Protein AF-A0A350BYW4-F1 (afdb_monomer_lite)

Structure (mmCIF, N/CA/C/O backbone):
data_AF-A0A350BYW4-F1
#
_entry.id   AF-A0A350BYW4-F1
#
loop_
_atom_site.group_PDB
_atom_site.id
_atom_site.type_symbol
_atom_site.label_atom_id
_atom_site.label_alt_id
_atom_site.label_comp_id
_atom_site.label_asym_id
_atom_site.label_entity_id
_atom_site.label_seq_id
_atom_site.pdbx_PDB_ins_code
_atom_site.Cartn_x
_atom_site.Cartn_y
_atom_site.Cartn_z
_atom_site.occupancy
_atom_site.B_iso_or_equiv
_atom_site.auth_seq_id
_atom_site.auth_comp_id
_atom_site.auth_asym_id
_atom_site.auth_atom_id
_atom_site.pdbx_PDB_model_num
ATOM 1 N N . LEU A 1 1 ? 52.902 -30.183 -122.846 1.00 46.84 1 LEU A N 1
ATOM 2 C CA . LEU A 1 1 ? 52.052 -30.775 -121.786 1.00 46.84 1 LEU A CA 1
ATOM 3 C C . LEU A 1 1 ? 52.674 -30.475 -120.423 1.00 46.84 1 LEU A C 1
ATOM 5 O O . LEU A 1 1 ? 53.543 -31.211 -119.978 1.00 46.84 1 LEU A O 1
ATOM 9 N N . ARG A 1 2 ? 52.280 -29.362 -119.792 1.00 42.91 2 ARG A N 1
ATOM 10 C CA . ARG A 1 2 ? 52.696 -28.973 -118.436 1.00 42.91 2 ARG A CA 1
ATOM 11 C C . ARG A 1 2 ? 51.410 -28.776 -117.633 1.00 42.91 2 ARG A C 1
ATOM 13 O O . ARG A 1 2 ? 50.622 -27.904 -117.973 1.00 42.91 2 ARG A O 1
ATOM 20 N N . LYS A 1 3 ? 51.144 -29.667 -116.675 1.00 47.22 3 LYS A N 1
ATOM 21 C CA . LYS A 1 3 ? 49.986 -29.589 -115.774 1.00 47.22 3 LYS A CA 1
ATOM 22 C C . LYS A 1 3 ? 50.381 -28.728 -114.578 1.00 47.22 3 LYS A C 1
ATOM 24 O O . LYS A 1 3 ? 51.249 -29.135 -113.808 1.00 47.22 3 LYS A O 1
ATOM 29 N N . GLU A 1 4 ? 49.769 -27.561 -114.436 1.00 51.00 4 GLU A N 1
ATOM 30 C CA . GLU A 1 4 ? 49.883 -26.746 -113.228 1.00 51.00 4 GLU A CA 1
ATOM 31 C C . GLU A 1 4 ? 48.917 -27.289 -112.170 1.00 51.00 4 GLU A C 1
ATOM 33 O O . GLU A 1 4 ? 47.711 -27.394 -112.392 1.00 51.00 4 GLU A O 1
ATOM 38 N N . ARG A 1 5 ? 49.476 -27.710 -111.029 1.00 51.03 5 ARG A N 1
ATOM 39 C CA . ARG A 1 5 ? 48.733 -28.014 -109.804 1.00 51.03 5 ARG A CA 1
ATOM 40 C C . ARG A 1 5 ? 48.468 -26.690 -109.094 1.00 51.03 5 ARG A C 1
ATOM 42 O O . ARG A 1 5 ? 49.373 -26.158 -108.461 1.00 51.03 5 ARG A O 1
ATOM 49 N N . TYR A 1 6 ? 47.243 -26.187 -109.184 1.00 50.16 6 TYR A N 1
ATOM 50 C CA . TYR A 1 6 ? 46.768 -25.136 -108.290 1.00 50.16 6 TYR A CA 1
ATOM 51 C C . TYR A 1 6 ? 46.355 -25.777 -106.962 1.00 50.16 6 TYR A C 1
ATOM 53 O O . TYR A 1 6 ? 45.379 -26.522 -106.897 1.00 50.16 6 TYR A O 1
ATOM 61 N N . GLY A 1 7 ? 47.154 -25.532 -105.921 1.00 49.84 7 GLY A N 1
ATOM 62 C CA . GLY A 1 7 ? 46.763 -25.768 -104.535 1.00 49.84 7 GLY A CA 1
ATOM 63 C C . GLY A 1 7 ? 45.695 -24.754 -104.135 1.00 49.84 7 GLY A C 1
ATOM 64 O O . GLY A 1 7 ? 45.821 -23.572 -104.443 1.00 49.84 7 GLY A O 1
ATOM 65 N N . ASN A 1 8 ? 44.626 -25.237 -103.507 1.00 49.09 8 ASN A N 1
ATOM 66 C CA . ASN A 1 8 ? 43.516 -24.434 -103.011 1.00 49.09 8 ASN A CA 1
ATOM 67 C C . ASN A 1 8 ? 43.979 -23.599 -101.794 1.00 49.09 8 ASN A C 1
ATOM 69 O O . ASN A 1 8 ? 44.362 -24.198 -100.792 1.00 49.09 8 ASN A O 1
ATOM 73 N N . PRO A 1 9 ? 43.959 -22.254 -101.846 1.00 53.84 9 PRO A N 1
ATOM 74 C CA . PRO A 1 9 ? 44.471 -21.400 -100.772 1.00 53.84 9 PRO A CA 1
ATOM 75 C C . PRO A 1 9 ? 43.440 -21.076 -99.670 1.00 53.84 9 PRO A C 1
ATOM 77 O O . PRO A 1 9 ? 43.648 -20.135 -98.911 1.00 53.84 9 PRO A O 1
ATOM 80 N N . TYR A 1 10 ? 42.326 -21.811 -99.563 1.00 49.03 10 TYR A N 1
ATOM 81 C CA . TYR A 1 10 ? 41.229 -21.455 -98.646 1.00 49.03 10 TYR A CA 1
ATOM 82 C C . TYR A 1 10 ? 41.056 -22.360 -97.411 1.00 49.03 10 TYR A C 1
ATOM 84 O O . TYR A 1 10 ? 40.074 -22.208 -96.693 1.00 49.03 10 TYR A O 1
ATOM 92 N N . GLU A 1 11 ? 42.004 -23.249 -97.098 1.00 48.75 11 GLU A N 1
ATOM 93 C CA . GLU A 1 11 ? 41.978 -24.046 -95.850 1.00 48.75 11 GLU A CA 1
ATOM 94 C C . GLU A 1 11 ? 42.719 -23.396 -94.661 1.00 48.75 11 GLU A C 1
ATOM 96 O O . GLU A 1 11 ? 42.990 -24.051 -93.659 1.00 48.75 11 GLU A O 1
ATOM 101 N N . GLU A 1 12 ? 43.020 -22.096 -94.715 1.00 49.34 12 GLU A N 1
ATOM 102 C CA . GLU A 1 12 ? 43.859 -21.430 -93.704 1.00 49.34 12 GLU A CA 1
ATOM 103 C C . GLU A 1 12 ? 43.163 -20.251 -92.998 1.00 49.34 12 GLU A C 1
ATOM 105 O O . GLU A 1 12 ? 43.743 -19.188 -92.788 1.00 49.34 12 GLU A O 1
ATOM 110 N N . SER A 1 13 ? 41.893 -20.411 -92.607 1.00 50.69 13 SER A N 1
ATOM 111 C CA . SER A 1 13 ? 41.194 -19.403 -91.783 1.00 50.69 13 SER A CA 1
ATOM 112 C C . SER A 1 13 ? 40.499 -19.946 -90.531 1.00 50.69 13 SER A C 1
ATOM 114 O O . SER A 1 13 ? 39.764 -19.205 -89.883 1.00 50.69 13 SER A O 1
ATOM 116 N N . ALA A 1 14 ? 40.746 -21.200 -90.139 1.00 52.59 14 ALA A N 1
ATOM 117 C CA . ALA A 1 14 ? 40.108 -21.812 -88.964 1.00 52.59 14 ALA A CA 1
ATOM 118 C C . ALA A 1 14 ? 40.949 -21.786 -87.667 1.00 52.59 14 ALA A C 1
ATOM 120 O O . ALA A 1 14 ? 40.495 -22.293 -86.647 1.00 52.59 14 ALA A O 1
ATOM 121 N N . TYR A 1 15 ? 42.145 -21.178 -87.664 1.00 50.03 15 TYR A N 1
ATOM 122 C CA . TYR A 1 15 ? 43.055 -21.200 -86.502 1.00 50.03 15 TYR A CA 1
ATOM 123 C C . TYR A 1 15 ? 43.594 -19.823 -86.086 1.00 50.03 15 TYR A C 1
ATOM 125 O O . TYR A 1 15 ? 44.735 -19.699 -85.643 1.00 50.03 15 TYR A O 1
ATOM 133 N N . ARG A 1 16 ? 42.781 -18.762 -86.186 1.00 49.62 16 ARG A N 1
ATOM 134 C CA . ARG A 1 16 ? 43.092 -17.481 -85.529 1.00 49.62 16 ARG A CA 1
ATOM 135 C C . ARG A 1 16 ? 42.292 -17.316 -84.237 1.00 49.62 16 ARG A C 1
ATOM 137 O O . ARG A 1 16 ? 41.124 -16.959 -84.264 1.00 49.62 16 ARG A O 1
ATOM 144 N N . SER A 1 17 ? 43.006 -17.506 -83.128 1.00 55.38 17 SER A N 1
ATOM 145 C CA . SER A 1 17 ? 42.810 -16.829 -81.841 1.00 55.38 17 SER A CA 1
ATOM 146 C C . SER A 1 17 ? 41.485 -17.075 -81.107 1.00 55.38 17 SER A C 1
ATOM 148 O O . SER A 1 17 ? 40.646 -16.188 -80.988 1.00 55.38 17 SER A O 1
ATOM 150 N N . ALA A 1 18 ? 41.335 -18.262 -80.517 1.00 55.69 18 ALA A N 1
ATOM 151 C CA . ALA A 1 18 ? 40.528 -18.393 -79.307 1.00 55.69 18 ALA A CA 1
ATOM 152 C C . ALA A 1 18 ? 41.394 -17.948 -78.116 1.00 55.69 18 ALA A C 1
ATOM 154 O O . ALA A 1 18 ? 42.116 -18.754 -77.533 1.00 55.69 18 ALA A O 1
ATOM 155 N N . GLU A 1 19 ? 41.373 -16.653 -77.793 1.00 60.84 19 GLU A N 1
ATOM 156 C CA . GLU A 1 19 ? 41.845 -16.197 -76.482 1.00 60.84 19 GLU A CA 1
ATOM 157 C C . GLU A 1 19 ? 40.969 -16.853 -75.402 1.00 60.84 19 GLU A C 1
ATOM 159 O O . GLU A 1 19 ? 39.737 -16.841 -75.527 1.00 60.84 19 GLU A O 1
ATOM 164 N N . PRO A 1 20 ? 41.549 -17.445 -74.345 1.00 50.31 20 PRO A N 1
ATOM 165 C CA . PRO A 1 20 ? 40.754 -17.896 -73.217 1.00 50.31 20 PRO A CA 1
ATOM 166 C C . PRO A 1 20 ? 40.122 -16.661 -72.568 1.00 50.31 20 PRO A C 1
ATOM 168 O O . PRO A 1 20 ? 40.824 -15.805 -72.037 1.00 50.31 20 PRO A O 1
ATOM 171 N N . LYS A 1 21 ? 38.788 -16.553 -72.617 1.00 53.94 21 LYS A N 1
ATOM 172 C CA . LYS A 1 21 ? 38.062 -15.576 -71.799 1.00 53.94 21 LYS A CA 1
ATOM 173 C C . LYS A 1 21 ? 38.377 -15.882 -70.341 1.00 53.94 21 LYS A C 1
ATOM 175 O O . LYS A 1 21 ? 37.934 -16.909 -69.826 1.00 53.94 21 LYS A O 1
ATOM 180 N N . GLU A 1 22 ? 39.136 -15.003 -69.695 1.00 53.28 22 GLU A N 1
ATOM 181 C CA . GLU A 1 22 ? 39.272 -15.034 -68.245 1.00 53.28 22 GLU A CA 1
ATOM 182 C C . GLU A 1 22 ? 37.868 -15.018 -67.625 1.00 53.28 22 GLU A C 1
ATOM 184 O O . GLU A 1 22 ? 37.008 -14.245 -68.071 1.00 53.28 22 GLU A O 1
ATOM 189 N N . PRO A 1 23 ? 37.584 -15.877 -66.632 1.00 49.44 23 PRO A N 1
ATOM 190 C CA . PRO A 1 23 ? 36.331 -15.795 -65.911 1.00 49.44 23 PRO A CA 1
ATOM 191 C C . PRO A 1 23 ? 36.297 -14.433 -65.222 1.00 49.44 23 PRO A C 1
ATOM 193 O O . PRO A 1 23 ? 37.051 -14.180 -64.285 1.00 49.44 23 PRO A O 1
ATOM 196 N N . SER A 1 24 ? 35.421 -13.548 -65.696 1.00 49.34 24 SER A N 1
ATOM 197 C CA . SER A 1 24 ? 35.083 -12.324 -64.987 1.00 49.34 24 SER A CA 1
ATOM 198 C C . SER A 1 24 ? 34.540 -12.740 -63.625 1.00 49.34 24 SER A C 1
ATOM 200 O O . SER A 1 24 ? 33.392 -13.182 -63.518 1.00 49.34 24 SER A O 1
ATOM 202 N N . ILE A 1 25 ? 35.380 -12.655 -62.595 1.00 52.84 25 ILE A N 1
ATOM 203 C CA . ILE A 1 25 ? 34.938 -12.730 -61.211 1.00 52.84 25 ILE A CA 1
ATOM 204 C C . ILE A 1 25 ? 33.952 -11.578 -61.069 1.00 52.84 25 ILE A C 1
ATOM 206 O O . ILE A 1 25 ? 34.336 -10.409 -61.114 1.00 52.84 25 ILE A O 1
ATOM 210 N N . LEU A 1 26 ? 32.663 -11.915 -61.004 1.00 53.94 26 LEU A N 1
ATOM 211 C CA . LEU A 1 26 ? 31.624 -10.949 -60.694 1.00 53.94 26 LEU A CA 1
ATOM 212 C C . LEU A 1 26 ? 32.060 -10.248 -59.404 1.00 53.94 26 LEU A C 1
ATOM 214 O O . LEU A 1 26 ? 32.366 -10.953 -58.435 1.00 53.94 26 LEU A O 1
ATOM 218 N N . PRO A 1 27 ? 32.141 -8.904 -59.371 1.00 47.59 27 PRO A N 1
ATOM 219 C CA . PRO A 1 27 ? 32.390 -8.206 -58.125 1.00 47.59 27 PRO A CA 1
ATOM 220 C C . PRO A 1 27 ? 31.314 -8.679 -57.160 1.00 47.59 27 PRO A C 1
ATOM 222 O O . PRO A 1 27 ? 30.120 -8.581 -57.457 1.00 47.59 27 PRO A O 1
ATOM 225 N N . GLY A 1 28 ? 31.767 -9.301 -56.070 1.00 49.69 28 GLY A N 1
ATOM 226 C CA . GLY A 1 28 ? 30.895 -9.859 -55.057 1.00 49.69 28 GLY A CA 1
ATOM 227 C C . GLY A 1 28 ? 29.817 -8.842 -54.732 1.00 49.69 28 GLY A C 1
ATOM 228 O O . GLY A 1 28 ? 30.107 -7.656 -54.556 1.00 49.69 28 GLY A O 1
ATOM 229 N N . THR A 1 29 ? 28.569 -9.306 -54.691 1.00 54.38 29 THR A N 1
ATOM 230 C CA . THR A 1 29 ? 27.487 -8.576 -54.033 1.00 54.38 29 THR A CA 1
ATOM 231 C C . THR A 1 29 ? 28.062 -7.948 -52.769 1.00 54.38 29 THR A C 1
ATOM 233 O O . THR A 1 29 ? 28.676 -8.694 -51.995 1.00 54.38 29 THR A O 1
ATOM 236 N N . PRO A 1 30 ? 27.952 -6.622 -52.565 1.00 49.16 30 PRO A N 1
ATOM 237 C CA . PRO A 1 30 ? 28.475 -6.026 -51.356 1.00 49.16 30 PRO A CA 1
ATOM 238 C C . PRO A 1 30 ? 27.791 -6.753 -50.204 1.00 49.16 30 PRO A C 1
ATOM 240 O O . PRO A 1 30 ? 26.574 -6.664 -50.042 1.00 49.16 30 PRO A O 1
ATOM 243 N N . MET A 1 31 ? 28.574 -7.512 -49.431 1.00 51.28 31 MET A N 1
ATOM 244 C CA . MET A 1 31 ? 28.219 -7.792 -48.049 1.00 51.28 31 MET A CA 1
ATOM 245 C C . MET A 1 31 ? 27.780 -6.441 -47.510 1.00 51.28 31 MET A C 1
ATOM 247 O O . MET A 1 31 ? 28.574 -5.498 -47.574 1.00 51.28 31 MET A O 1
ATOM 251 N N . SER A 1 32 ? 26.514 -6.328 -47.100 1.00 59.44 32 SER A N 1
ATOM 252 C CA . SER A 1 32 ? 25.998 -5.196 -46.336 1.00 59.44 32 SER A CA 1
ATOM 253 C C . SER A 1 32 ? 27.085 -4.833 -45.341 1.00 59.44 32 SER A C 1
ATOM 255 O O . SER A 1 32 ? 27.374 -5.626 -44.441 1.00 59.44 32 SER A O 1
ATOM 257 N N . SER A 1 33 ? 27.815 -3.754 -45.635 1.00 60.56 33 SER A N 1
ATOM 258 C CA . SER A 1 33 ? 29.134 -3.566 -45.047 1.00 60.56 33 SER A CA 1
ATOM 259 C C . SER A 1 33 ? 28.958 -3.534 -43.537 1.00 60.56 33 SER A C 1
ATOM 261 O O . SER A 1 33 ? 27.936 -3.055 -43.044 1.00 60.56 33 SER A O 1
ATOM 263 N N . LEU A 1 34 ? 29.928 -4.041 -42.779 1.00 58.06 34 LEU A N 1
ATOM 264 C CA . LEU A 1 34 ? 29.897 -3.935 -41.317 1.00 58.06 34 LEU A CA 1
ATOM 265 C C . LEU A 1 34 ? 29.576 -2.495 -40.860 1.00 58.06 34 LEU A C 1
ATOM 267 O O . LEU A 1 34 ? 28.931 -2.309 -39.838 1.00 58.06 34 LEU A O 1
ATOM 271 N N . ALA A 1 35 ? 29.932 -1.490 -41.672 1.00 60.19 35 ALA A N 1
ATOM 272 C CA . ALA A 1 35 ? 29.550 -0.092 -41.498 1.00 60.19 35 ALA A CA 1
ATOM 273 C C . ALA A 1 35 ? 28.043 0.194 -41.692 1.00 60.19 35 ALA A C 1
ATOM 275 O O . ALA A 1 35 ? 27.464 0.940 -40.906 1.00 60.19 35 ALA A O 1
ATOM 276 N N . GLY A 1 36 ? 27.382 -0.397 -42.693 1.00 61.53 36 GLY A N 1
ATOM 277 C CA . GLY A 1 36 ? 25.928 -0.294 -42.876 1.00 61.53 36 GLY A CA 1
ATOM 278 C C . GLY A 1 36 ? 25.141 -0.953 -41.739 1.00 61.53 36 GLY A C 1
ATOM 279 O O . GLY A 1 36 ? 24.164 -0.387 -41.255 1.00 61.53 36 GLY A O 1
ATOM 280 N N . ILE A 1 37 ? 25.620 -2.100 -41.248 1.00 64.19 37 ILE A N 1
ATOM 281 C CA . ILE A 1 37 ? 25.048 -2.780 -40.076 1.00 64.19 37 ILE A CA 1
ATOM 282 C C . ILE A 1 37 ? 25.290 -1.952 -38.801 1.00 64.19 37 ILE A C 1
ATOM 284 O O . ILE A 1 37 ? 24.375 -1.779 -38.003 1.00 64.19 37 ILE A O 1
ATOM 288 N N . ALA A 1 38 ? 26.484 -1.377 -38.625 1.00 63.91 38 ALA A N 1
ATOM 289 C CA . ALA A 1 38 ? 26.807 -0.534 -37.472 1.00 63.91 38 ALA A CA 1
ATOM 290 C C . ALA A 1 38 ? 25.953 0.745 -37.404 1.00 63.91 38 ALA A C 1
ATOM 292 O O . ALA A 1 38 ? 25.509 1.124 -36.321 1.00 63.91 38 ALA A O 1
ATOM 293 N N . ASN A 1 39 ? 25.682 1.388 -38.543 1.00 65.69 39 ASN A N 1
ATOM 294 C CA . ASN A 1 39 ? 24.834 2.582 -38.590 1.00 65.69 39 ASN A CA 1
ATOM 295 C C . ASN A 1 39 ? 23.363 2.247 -38.308 1.00 65.69 39 ASN A C 1
ATOM 297 O O . ASN A 1 39 ? 22.722 2.950 -37.529 1.00 65.69 39 ASN A O 1
ATOM 301 N N . PHE A 1 40 ? 22.864 1.127 -38.840 1.00 65.38 40 PHE A N 1
ATOM 302 C CA . PHE A 1 40 ? 21.526 0.628 -38.521 1.00 65.38 40 PHE A CA 1
ATOM 303 C C . PHE A 1 40 ? 21.379 0.319 -37.022 1.00 65.38 40 PHE A C 1
ATOM 305 O O . PHE A 1 40 ? 20.427 0.767 -36.383 1.00 65.38 40 PHE A O 1
ATOM 312 N N . ILE A 1 41 ? 22.361 -0.370 -36.430 1.00 68.94 41 ILE A N 1
ATOM 313 C CA . ILE A 1 41 ? 22.396 -0.666 -34.992 1.00 68.94 41 ILE A CA 1
ATOM 314 C C . ILE A 1 41 ? 22.428 0.629 -34.167 1.00 68.94 41 ILE A C 1
ATOM 316 O O . ILE A 1 41 ? 21.678 0.751 -33.203 1.00 68.94 41 ILE A O 1
ATOM 320 N N . LYS A 1 42 ? 23.238 1.623 -34.547 1.00 71.81 42 LYS A N 1
ATOM 321 C CA . LYS A 1 42 ? 23.343 2.900 -33.824 1.00 71.81 42 LYS A CA 1
ATOM 322 C C . LYS A 1 42 ? 22.026 3.683 -33.812 1.00 71.81 42 LYS A C 1
ATOM 324 O O . LYS A 1 42 ? 21.668 4.237 -32.776 1.00 71.81 42 LYS A O 1
ATOM 329 N N . GLU A 1 43 ? 21.308 3.715 -34.932 1.00 75.12 43 GLU A N 1
ATOM 330 C CA . GLU A 1 43 ? 20.023 4.421 -35.043 1.00 75.12 43 GLU A CA 1
ATOM 331 C C . GLU A 1 43 ? 18.899 3.731 -34.255 1.00 75.12 43 GLU A C 1
ATOM 333 O O . GLU A 1 43 ? 18.044 4.401 -33.678 1.00 75.12 43 GLU A O 1
ATOM 338 N N . HIS A 1 44 ? 18.925 2.398 -34.169 1.00 80.00 44 HIS A N 1
ATOM 339 C CA . HIS A 1 44 ? 17.841 1.616 -33.568 1.00 80.00 44 HIS A CA 1
ATOM 340 C C . HIS A 1 44 ? 18.133 1.171 -32.128 1.00 80.00 44 HIS A C 1
ATOM 342 O O . HIS A 1 44 ? 17.210 0.742 -31.434 1.00 80.00 44 HIS A O 1
ATOM 348 N N . ILE A 1 45 ? 19.375 1.302 -31.642 1.00 86.62 45 ILE A N 1
ATOM 349 C CA . ILE A 1 45 ? 19.748 0.992 -30.253 1.00 86.62 45 ILE A CA 1
ATOM 350 C C . ILE A 1 45 ? 18.943 1.839 -29.273 1.00 86.62 45 ILE A C 1
ATOM 352 O O . ILE A 1 45 ? 18.388 1.292 -28.328 1.00 86.62 45 ILE A O 1
ATOM 356 N N . ALA A 1 46 ? 18.833 3.150 -29.506 1.00 83.38 46 ALA A N 1
ATOM 357 C CA . ALA A 1 46 ? 18.141 4.044 -28.580 1.00 83.38 46 ALA A CA 1
ATOM 358 C C . ALA A 1 46 ? 16.647 3.698 -28.477 1.00 83.38 46 ALA A C 1
ATOM 360 O O . ALA A 1 46 ? 16.110 3.579 -27.377 1.00 83.38 46 ALA A O 1
ATOM 361 N N . LEU A 1 47 ? 15.999 3.458 -29.624 1.00 86.75 47 LEU A N 1
ATOM 362 C CA . LEU A 1 47 ? 14.601 3.036 -29.676 1.00 86.75 47 LEU A CA 1
ATOM 363 C C . LEU A 1 47 ? 14.409 1.662 -29.023 1.00 86.75 47 LEU A C 1
ATOM 365 O O . LEU A 1 47 ? 13.461 1.471 -28.270 1.00 86.75 47 LEU A O 1
ATOM 369 N N . SER A 1 48 ? 15.324 0.722 -29.263 1.00 86.75 48 SER A N 1
ATOM 370 C CA . SER A 1 48 ? 15.260 -0.615 -28.668 1.00 86.75 48 SER A CA 1
ATOM 371 C C . SER A 1 48 ? 15.408 -0.551 -27.149 1.00 86.75 48 SER A C 1
ATOM 373 O O . SER A 1 48 ? 14.585 -1.118 -26.441 1.00 86.75 48 SER A O 1
ATOM 375 N N . VAL A 1 49 ? 16.399 0.185 -26.633 1.00 91.06 49 VAL A N 1
ATOM 376 C CA . VAL A 1 49 ? 16.588 0.396 -25.188 1.00 91.06 49 VAL A CA 1
ATOM 377 C C . VAL A 1 49 ? 15.356 1.051 -24.571 1.00 91.06 49 VAL A C 1
ATOM 379 O O . VAL A 1 49 ? 14.922 0.626 -23.507 1.00 91.06 49 VAL A O 1
ATOM 382 N N . PHE A 1 50 ? 14.754 2.032 -25.245 1.00 91.56 50 PHE A N 1
ATOM 383 C CA . PHE A 1 50 ? 13.527 2.666 -24.772 1.00 91.56 50 PHE A CA 1
ATOM 384 C C . PHE A 1 50 ? 12.352 1.682 -24.712 1.00 91.56 50 PHE A C 1
ATOM 386 O O . PHE A 1 50 ? 11.678 1.599 -23.690 1.00 91.56 50 PHE A O 1
ATOM 393 N N . VAL A 1 51 ? 12.127 0.898 -25.770 1.00 93.69 51 VAL A N 1
ATOM 394 C CA . VAL A 1 51 ? 11.037 -0.089 -25.822 1.00 93.69 51 VAL A CA 1
ATOM 395 C C . VAL A 1 51 ? 11.237 -1.191 -24.781 1.00 93.69 51 VAL A C 1
ATOM 397 O O . VAL A 1 51 ? 10.300 -1.517 -24.056 1.00 93.69 51 VAL A O 1
ATOM 400 N N . PHE A 1 52 ? 12.450 -1.738 -24.661 1.00 92.38 52 PHE A N 1
ATOM 401 C CA . PHE A 1 52 ? 12.762 -2.747 -23.646 1.00 92.38 52 PHE A CA 1
ATOM 402 C C . PHE A 1 52 ? 12.701 -2.174 -22.229 1.00 92.38 52 PHE A C 1
ATOM 404 O O . PHE A 1 52 ? 12.199 -2.847 -21.335 1.00 92.38 52 PHE A O 1
ATOM 411 N N . GLY A 1 53 ? 13.148 -0.935 -22.023 1.00 92.44 53 GLY A N 1
ATOM 412 C CA . GLY A 1 53 ? 13.042 -0.238 -20.743 1.00 92.44 53 GLY A CA 1
ATOM 413 C C . GLY A 1 53 ? 11.590 -0.000 -20.337 1.00 92.44 53 GLY A C 1
ATOM 414 O O . GLY A 1 53 ? 11.221 -0.284 -19.201 1.00 92.44 53 GLY A O 1
ATOM 415 N N . LEU A 1 54 ? 10.742 0.435 -21.272 1.00 91.94 54 LEU A N 1
ATOM 416 C CA . LEU A 1 54 ? 9.312 0.614 -21.031 1.00 91.94 54 LEU A CA 1
ATOM 417 C C . LEU A 1 54 ? 8.623 -0.723 -20.742 1.00 91.94 54 LEU A C 1
ATOM 419 O O . LEU A 1 54 ? 7.852 -0.819 -19.792 1.00 91.94 54 LEU A O 1
ATOM 423 N N . ALA A 1 55 ? 8.925 -1.767 -21.516 1.00 90.94 55 ALA A N 1
ATOM 424 C CA . ALA A 1 55 ? 8.390 -3.103 -21.272 1.00 90.94 55 ALA A CA 1
ATOM 425 C C . ALA A 1 55 ? 8.819 -3.640 -19.898 1.00 90.94 55 ALA A C 1
ATOM 427 O O . ALA A 1 55 ? 7.978 -4.134 -19.153 1.00 90.94 55 ALA A O 1
ATOM 428 N N . ALA A 1 56 ? 10.095 -3.494 -19.531 1.00 88.69 56 ALA A N 1
ATOM 429 C CA . ALA A 1 56 ? 10.599 -3.882 -18.217 1.00 88.69 56 ALA A CA 1
ATOM 430 C C . ALA A 1 56 ? 9.918 -3.092 -17.092 1.00 88.69 56 ALA A C 1
ATOM 432 O O . ALA A 1 56 ? 9.502 -3.688 -16.105 1.00 88.69 56 ALA A O 1
ATOM 433 N N . TYR A 1 57 ? 9.734 -1.779 -17.256 1.00 86.50 57 TYR A N 1
ATOM 434 C CA . TYR A 1 57 ? 9.003 -0.949 -16.300 1.00 86.50 57 TYR A CA 1
ATOM 435 C C . TYR A 1 57 ? 7.558 -1.430 -16.112 1.00 86.50 57 TYR A C 1
ATOM 437 O O . TYR A 1 57 ? 7.124 -1.623 -14.980 1.00 86.50 57 TYR A O 1
ATOM 445 N N . LEU A 1 58 ? 6.831 -1.696 -17.201 1.00 85.75 58 LEU A N 1
ATOM 446 C CA . LEU A 1 58 ? 5.463 -2.218 -17.130 1.00 85.75 58 LEU A CA 1
ATOM 447 C C . LEU A 1 58 ? 5.411 -3.602 -16.467 1.00 85.75 58 LEU A C 1
ATOM 449 O O . LEU A 1 58 ? 4.519 -3.862 -15.667 1.00 85.75 58 LEU A O 1
ATOM 453 N N . ILE A 1 59 ? 6.382 -4.473 -16.753 1.00 85.12 59 ILE A N 1
ATOM 454 C CA . ILE A 1 59 ? 6.505 -5.782 -16.099 1.00 85.12 59 ILE A CA 1
ATOM 455 C C . ILE A 1 59 ? 6.759 -5.613 -14.595 1.00 85.12 59 ILE A C 1
ATOM 457 O O . ILE A 1 59 ? 6.140 -6.310 -13.797 1.00 85.12 59 ILE A O 1
ATOM 461 N N . LEU A 1 60 ? 7.612 -4.669 -14.189 1.00 77.94 60 LEU A N 1
ATOM 462 C CA . LEU A 1 60 ? 7.869 -4.389 -12.775 1.00 77.94 60 LEU A CA 1
ATOM 463 C C . LEU A 1 60 ? 6.610 -3.916 -12.040 1.00 77.94 60 LEU A C 1
ATOM 465 O O . LEU A 1 60 ? 6.406 -4.342 -10.912 1.00 77.94 60 LEU A O 1
ATOM 469 N N . GLN A 1 61 ? 5.744 -3.121 -12.675 1.00 71.06 61 GLN A N 1
ATOM 470 C CA . GLN A 1 61 ? 4.459 -2.708 -12.085 1.00 71.06 61 GLN A CA 1
ATOM 471 C C . GLN A 1 61 ? 3.505 -3.892 -11.851 1.00 71.06 61 GLN A C 1
ATOM 473 O O . GLN A 1 61 ? 2.688 -3.852 -10.939 1.00 71.06 61 GLN A O 1
ATOM 478 N N . VAL A 1 62 ? 3.607 -4.950 -12.661 1.00 67.12 62 VAL A N 1
ATOM 479 C CA . VAL A 1 62 ? 2.808 -6.177 -12.494 1.00 67.12 62 VAL A CA 1
ATOM 480 C C . VAL A 1 62 ? 3.417 -7.108 -11.440 1.00 67.12 62 VAL A C 1
ATOM 482 O O . VAL A 1 62 ? 2.683 -7.769 -10.714 1.00 67.12 62 VAL A O 1
ATOM 485 N N . ILE A 1 63 ? 4.749 -7.186 -11.358 1.00 65.94 63 ILE A N 1
ATOM 486 C CA . ILE A 1 63 ? 5.454 -8.045 -10.388 1.00 65.94 63 ILE A CA 1
ATOM 487 C C . ILE A 1 63 ? 5.420 -7.440 -8.980 1.00 65.94 63 ILE A C 1
ATOM 489 O O . ILE A 1 63 ? 5.310 -8.174 -8.001 1.00 65.94 63 ILE A O 1
ATOM 493 N N . PHE A 1 64 ? 5.506 -6.115 -8.885 1.00 63.84 64 PHE A N 1
ATOM 494 C CA . PHE A 1 64 ? 5.451 -5.359 -7.641 1.00 63.84 64 PHE A CA 1
ATOM 495 C C . PHE A 1 64 ? 4.224 -4.447 -7.669 1.00 63.84 64 PHE A C 1
ATOM 497 O O . PHE A 1 64 ? 4.376 -3.239 -7.878 1.00 63.84 64 PHE A O 1
ATOM 504 N N . PRO A 1 65 ? 3.007 -4.996 -7.494 1.00 61.03 65 PRO A N 1
ATOM 505 C CA . PRO A 1 65 ? 1.838 -4.154 -7.313 1.00 61.03 65 PRO A CA 1
ATOM 506 C C . PRO A 1 65 ? 2.095 -3.272 -6.090 1.00 61.03 65 PRO A C 1
ATOM 508 O O . PRO A 1 65 ? 2.248 -3.767 -4.972 1.00 61.03 65 PRO A O 1
ATOM 511 N N . SER A 1 66 ? 2.232 -1.961 -6.307 1.00 63.41 66 SER A N 1
ATOM 512 C CA . SER A 1 66 ? 2.327 -0.999 -5.212 1.00 63.41 66 SER A CA 1
ATOM 513 C C . SER A 1 66 ? 0.984 -0.976 -4.501 1.00 63.41 66 SER A C 1
ATOM 515 O O . SER A 1 66 ? 0.033 -0.334 -4.955 1.00 63.41 66 SER A O 1
ATOM 517 N N . GLN A 1 67 ? 0.916 -1.715 -3.399 1.00 75.06 67 GLN A N 1
ATOM 518 C CA . GLN A 1 67 ? -0.262 -1.795 -2.555 1.00 75.06 67 GLN A CA 1
ATOM 519 C C . GLN A 1 67 ? -0.560 -0.393 -2.029 1.00 75.06 67 GLN A C 1
ATOM 521 O O . GLN A 1 67 ? 0.311 0.322 -1.527 1.00 75.06 67 GLN A O 1
ATOM 526 N N . LYS A 1 68 ? -1.798 0.051 -2.220 1.00 83.81 68 LYS A N 1
ATOM 527 C CA . LYS A 1 68 ? -2.218 1.377 -1.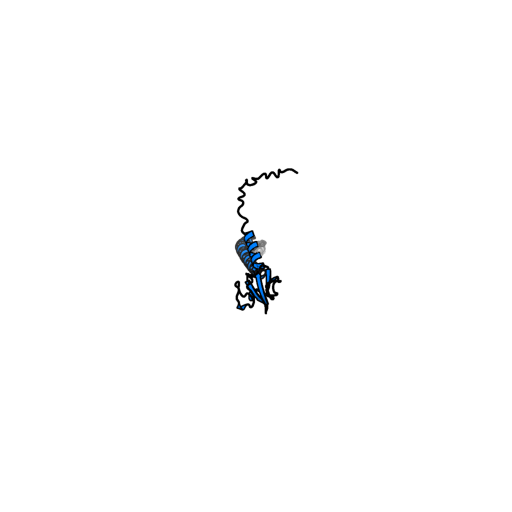790 1.00 83.81 68 LYS A CA 1
ATOM 528 C C . LYS A 1 68 ? -2.513 1.316 -0.307 1.00 83.81 68 LYS A C 1
ATOM 530 O O . LYS A 1 68 ? -3.325 0.515 0.134 1.00 83.81 68 LYS A O 1
ATOM 535 N N . ARG A 1 69 ? -1.943 2.240 0.459 1.00 89.88 69 ARG A N 1
ATOM 536 C CA . ARG A 1 69 ? -2.348 2.413 1.853 1.00 89.88 69 ARG A CA 1
ATOM 537 C C . ARG A 1 69 ? -3.866 2.618 1.944 1.00 89.88 69 ARG A C 1
ATOM 539 O O . ARG A 1 69 ? -4.422 3.481 1.248 1.00 89.88 69 ARG A O 1
ATOM 546 N N . GLY A 1 70 ? -4.523 1.859 2.813 1.00 92.75 70 GLY A N 1
ATOM 547 C CA . GLY A 1 70 ? -5.960 1.974 3.031 1.00 92.75 70 GLY A CA 1
ATOM 548 C C . GLY A 1 70 ? -6.658 0.650 3.300 1.00 92.75 70 GLY A C 1
ATOM 549 O O . GLY A 1 70 ? -6.031 -0.356 3.621 1.00 92.75 70 GLY A O 1
ATOM 550 N N . TYR A 1 71 ? -7.979 0.687 3.164 1.00 93.69 71 TYR A N 1
ATOM 551 C CA . TYR A 1 71 ? -8.891 -0.404 3.473 1.00 93.69 71 TYR A CA 1
ATOM 552 C C . TYR A 1 71 ? -9.117 -1.311 2.262 1.00 93.69 71 TYR A C 1
ATOM 554 O O . TYR A 1 71 ? -9.298 -0.835 1.136 1.00 93.69 71 TYR A O 1
ATOM 562 N N . TYR A 1 72 ? -9.179 -2.612 2.521 1.00 93.94 72 TYR A N 1
ATOM 563 C CA . TYR A 1 72 ? -9.415 -3.667 1.541 1.00 93.94 72 TYR A CA 1
ATOM 564 C C . TYR A 1 72 ? -10.476 -4.641 2.054 1.00 93.94 72 TYR A C 1
ATOM 566 O O . TYR A 1 72 ? -10.471 -4.980 3.236 1.00 93.94 72 TYR A O 1
ATOM 574 N N . GLN A 1 73 ? -11.358 -5.122 1.178 1.00 93.06 73 GLN A N 1
ATOM 575 C CA . GLN A 1 73 ? -12.361 -6.136 1.521 1.00 93.06 73 GLN A CA 1
ATOM 576 C C . GLN A 1 73 ? -12.121 -7.429 0.749 1.00 93.06 73 GLN A C 1
ATOM 578 O O . GLN A 1 73 ? -12.513 -7.554 -0.410 1.00 93.06 73 GLN A O 1
ATOM 583 N N . VAL A 1 74 ? -11.511 -8.411 1.405 1.00 90.50 74 VAL A N 1
ATOM 584 C CA . VAL A 1 74 ? -11.207 -9.709 0.798 1.00 90.50 74 VAL A CA 1
ATOM 585 C C . VAL A 1 74 ? -12.202 -10.733 1.332 1.00 90.50 74 VAL A C 1
ATOM 587 O O . VAL A 1 74 ? -12.113 -11.182 2.475 1.00 90.50 74 VAL A O 1
ATOM 590 N N . GLY A 1 75 ? -13.191 -11.076 0.505 1.00 89.38 75 GLY A N 1
ATOM 591 C CA . GLY A 1 75 ? -14.340 -11.867 0.946 1.00 89.38 75 GLY A CA 1
ATOM 592 C C . GLY A 1 75 ? -15.151 -11.113 2.004 1.00 89.38 75 GLY A C 1
ATOM 593 O O . GLY A 1 75 ? -15.570 -9.979 1.774 1.00 89.38 75 GLY A O 1
ATOM 594 N N . ASP A 1 76 ? -15.342 -11.736 3.166 1.00 89.94 76 ASP A N 1
ATOM 595 C CA . ASP A 1 76 ? -16.062 -11.144 4.304 1.00 89.94 76 ASP A CA 1
ATOM 596 C C . ASP A 1 76 ? -15.133 -10.431 5.306 1.00 89.94 76 ASP A C 1
ATOM 598 O O . ASP A 1 76 ? -15.605 -9.844 6.278 1.00 89.94 76 ASP A O 1
ATOM 602 N N . ALA A 1 77 ? -13.816 -10.476 5.084 1.00 92.75 77 ALA A N 1
ATOM 603 C CA . ALA A 1 77 ? -12.820 -9.899 5.977 1.00 92.75 77 ALA A CA 1
ATOM 604 C C . ALA A 1 77 ? -12.364 -8.513 5.502 1.00 92.75 77 ALA A C 1
ATOM 606 O O . ALA A 1 77 ? -12.136 -8.283 4.309 1.00 92.75 77 ALA A O 1
ATOM 607 N N . ILE A 1 78 ? -12.186 -7.597 6.457 1.00 94.69 78 ILE A N 1
ATOM 608 C CA . ILE A 1 78 ? -11.657 -6.258 6.200 1.00 94.69 78 ILE A CA 1
ATOM 609 C C . ILE A 1 78 ? -10.200 -6.196 6.636 1.00 94.69 78 ILE A C 1
ATOM 611 O O . ILE A 1 78 ? -9.858 -6.504 7.779 1.00 94.69 78 ILE A O 1
ATOM 615 N N . TYR A 1 79 ? -9.362 -5.745 5.715 1.00 94.81 79 TYR A N 1
ATOM 616 C CA . TYR A 1 79 ? -7.945 -5.532 5.921 1.00 94.81 79 TYR A CA 1
ATOM 617 C C . TYR A 1 79 ? -7.596 -4.050 5.814 1.00 94.81 79 TYR A C 1
ATOM 619 O O . TYR A 1 79 ? -8.265 -3.287 5.113 1.00 94.81 79 TYR A O 1
ATOM 627 N N . TYR A 1 80 ? -6.512 -3.656 6.470 1.00 93.88 80 TYR A N 1
ATOM 628 C CA . TYR A 1 80 ? -5.863 -2.369 6.277 1.00 93.88 80 TYR A CA 1
ATOM 629 C C . TYR A 1 80 ? -4.398 -2.592 5.908 1.00 93.88 80 TYR A C 1
ATOM 631 O O . TYR A 1 80 ? -3.687 -3.331 6.588 1.00 93.88 80 TYR A O 1
ATOM 639 N N . CYS A 1 81 ? -3.956 -1.965 4.822 1.00 93.25 81 CYS A N 1
ATOM 640 C CA . CYS A 1 81 ? -2.561 -1.963 4.401 1.00 93.25 81 CYS A CA 1
ATOM 641 C C . CYS A 1 81 ? -1.919 -0.646 4.842 1.00 93.25 81 CYS A C 1
ATOM 643 O O . CYS A 1 81 ? -2.402 0.434 4.479 1.00 93.25 81 CYS A O 1
ATOM 645 N N . LEU A 1 82 ? -0.838 -0.733 5.616 1.00 92.19 82 LEU A N 1
ATOM 646 C CA . LEU A 1 82 ? -0.018 0.401 6.031 1.00 92.19 82 LEU A CA 1
ATOM 647 C C . LEU A 1 82 ? 1.435 0.160 5.619 1.00 92.19 82 LEU A C 1
ATOM 649 O O . LEU A 1 82 ? 2.123 -0.662 6.216 1.00 92.19 82 LEU A O 1
ATOM 653 N N . SER A 1 83 ? 1.896 0.907 4.612 1.00 84.50 83 SER A N 1
ATOM 654 C CA . SER A 1 83 ? 3.180 0.668 3.941 1.00 84.50 83 SER A CA 1
ATOM 655 C C . SER A 1 83 ? 3.248 -0.764 3.398 1.00 84.50 83 SER A C 1
ATOM 657 O O . SER A 1 83 ? 2.574 -1.048 2.415 1.00 84.50 83 SER A O 1
ATOM 659 N N . ASP A 1 84 ? 3.969 -1.661 4.072 1.00 84.19 84 ASP A N 1
ATOM 660 C CA . ASP A 1 84 ? 4.128 -3.073 3.699 1.00 84.19 84 ASP A CA 1
ATOM 661 C C . ASP A 1 84 ? 3.489 -4.033 4.720 1.00 84.19 84 ASP A C 1
ATOM 663 O O . ASP A 1 84 ? 3.522 -5.256 4.559 1.00 84.19 84 ASP A O 1
ATOM 667 N N . SER A 1 85 ? 2.895 -3.484 5.782 1.00 90.94 85 SER A N 1
ATOM 668 C CA . SER A 1 85 ? 2.269 -4.242 6.861 1.00 90.94 85 SER A CA 1
ATOM 669 C C . SER A 1 85 ? 0.767 -4.361 6.641 1.00 90.94 85 SER A C 1
ATOM 671 O O . SER A 1 85 ? 0.084 -3.398 6.279 1.00 90.94 85 SER A O 1
ATOM 673 N N . TRP A 1 86 ? 0.245 -5.555 6.904 1.00 93.69 86 TRP A N 1
ATOM 674 C CA . TRP A 1 86 ? -1.171 -5.869 6.779 1.00 93.69 86 TRP A CA 1
ATOM 675 C C . TRP A 1 86 ? -1.798 -6.069 8.148 1.00 93.69 86 TRP A C 1
ATOM 677 O O . TRP A 1 86 ? -1.206 -6.660 9.051 1.00 93.69 86 TRP A O 1
ATOM 687 N N . TYR A 1 87 ? -3.026 -5.588 8.285 1.00 94.81 87 TYR A N 1
ATOM 688 C CA . TYR A 1 87 ? -3.793 -5.696 9.512 1.00 94.81 87 TYR A CA 1
ATOM 689 C C . TYR A 1 87 ? -5.182 -6.215 9.187 1.00 94.81 87 TYR A C 1
ATOM 691 O O . TYR A 1 87 ? -5.821 -5.722 8.261 1.00 94.81 87 TYR A O 1
ATOM 699 N N . LEU A 1 88 ? -5.638 -7.211 9.935 1.00 95.69 88 LEU A N 1
ATOM 700 C CA . LEU A 1 88 ? -6.973 -7.787 9.821 1.00 95.69 88 LEU A CA 1
ATOM 701 C C . LEU A 1 88 ? -7.856 -7.213 10.928 1.00 95.69 88 LEU A C 1
ATOM 703 O O . LEU A 1 88 ? -7.393 -7.024 12.055 1.00 95.69 88 LEU A O 1
ATOM 707 N N . TYR A 1 89 ? -9.120 -6.955 10.611 1.00 94.81 89 TYR A N 1
ATOM 708 C CA . TYR A 1 89 ? -10.115 -6.628 11.621 1.00 94.81 89 TYR A CA 1
ATOM 709 C C . TYR A 1 89 ? -10.761 -7.898 12.200 1.00 94.81 89 TYR A C 1
ATOM 711 O O . TYR A 1 89 ? -11.485 -8.601 11.496 1.00 94.81 89 TYR A O 1
ATOM 719 N N . ASP A 1 90 ? -10.515 -8.159 13.485 1.00 93.88 90 ASP A N 1
ATOM 720 C CA . ASP A 1 90 ? -11.098 -9.244 14.287 1.00 93.88 90 ASP A CA 1
ATOM 721 C C . ASP A 1 90 ? -11.275 -8.766 15.743 1.00 93.88 90 ASP A C 1
ATOM 723 O O . ASP A 1 90 ? -10.328 -8.758 16.526 1.00 93.88 90 ASP A O 1
ATOM 727 N N . ASP A 1 91 ? -12.467 -8.246 16.074 1.00 92.44 91 ASP A N 1
ATOM 728 C CA . ASP A 1 91 ? -12.780 -7.555 17.350 1.00 92.44 91 ASP A CA 1
ATOM 729 C C . ASP A 1 91 ? -11.802 -6.407 17.708 1.00 92.44 91 ASP A C 1
ATOM 731 O O . ASP A 1 91 ? -11.642 -5.986 18.854 1.00 92.44 91 ASP A O 1
ATOM 735 N N . GLY A 1 92 ? -11.121 -5.883 16.690 1.00 93.00 92 GLY A N 1
ATOM 736 C CA . GLY A 1 92 ? -9.974 -4.997 16.821 1.00 93.00 92 GLY A CA 1
ATOM 737 C C . GLY A 1 92 ? -9.017 -5.188 15.651 1.00 93.00 92 GLY A C 1
ATOM 738 O O . GLY A 1 92 ? -9.139 -6.129 14.873 1.00 93.00 92 GLY A O 1
ATOM 739 N N . TRP A 1 93 ? -8.072 -4.269 15.490 1.00 95.50 93 TRP A N 1
ATOM 740 C CA . TRP A 1 93 ? -7.047 -4.408 14.461 1.00 95.50 93 TRP A CA 1
ATOM 741 C C . TRP A 1 93 ? -5.907 -5.264 14.986 1.00 95.50 93 TRP A C 1
ATOM 743 O O . TRP A 1 93 ? -5.358 -4.970 16.047 1.00 95.50 93 TRP A O 1
ATOM 753 N N . VAL A 1 94 ? -5.545 -6.303 14.240 1.00 95.38 94 VAL A N 1
ATOM 754 C CA . VAL A 1 94 ? -4.436 -7.198 14.575 1.00 95.38 94 VAL A CA 1
ATOM 755 C C . VAL A 1 94 ? -3.495 -7.334 13.390 1.00 95.38 94 VAL A C 1
ATOM 757 O O . VAL A 1 94 ? -3.929 -7.323 12.239 1.00 95.38 94 VAL A O 1
ATOM 760 N N . VAL A 1 95 ? -2.197 -7.464 13.665 1.00 94.38 95 VAL A N 1
ATOM 761 C CA . VAL A 1 95 ? -1.191 -7.728 12.628 1.00 94.38 95 VAL A CA 1
ATOM 762 C C . VAL A 1 95 ? -1.537 -9.034 11.920 1.00 94.38 95 VAL A C 1
ATOM 764 O O . VAL A 1 95 ? -1.839 -10.044 12.558 1.00 94.38 95 VAL A O 1
ATOM 767 N N . SER A 1 96 ? -1.489 -9.010 10.596 1.00 92.94 96 SER A N 1
ATOM 768 C CA . SER A 1 96 ? -1.814 -10.146 9.750 1.00 92.94 96 SER A CA 1
ATOM 769 C C . SER A 1 96 ? -0.819 -10.261 8.603 1.00 92.94 96 SER A C 1
ATOM 771 O O . SER A 1 96 ? -0.050 -9.347 8.305 1.00 92.94 96 SER A O 1
ATOM 773 N N . THR A 1 97 ? -0.827 -11.412 7.947 1.00 89.81 97 THR A N 1
ATOM 774 C CA . THR A 1 97 ? -0.131 -11.576 6.674 1.00 89.81 97 THR A CA 1
ATOM 775 C C . THR A 1 97 ? -0.953 -10.953 5.553 1.00 89.81 97 THR A C 1
ATOM 777 O O . THR A 1 97 ? -2.172 -10.813 5.665 1.00 89.81 97 THR A O 1
ATOM 780 N N . MET A 1 98 ? -0.288 -10.621 4.446 1.00 86.12 98 MET A N 1
ATOM 781 C CA . MET A 1 98 ? -0.967 -10.200 3.223 1.00 86.12 98 MET A CA 1
ATOM 782 C C . MET A 1 98 ? -2.077 -11.206 2.848 1.00 86.12 98 MET A C 1
ATOM 784 O O . MET A 1 98 ? -1.830 -12.416 2.912 1.00 86.12 98 MET A O 1
ATOM 788 N N . PRO A 1 99 ? -3.279 -10.739 2.463 1.00 84.56 99 PRO A N 1
ATOM 789 C CA . PRO A 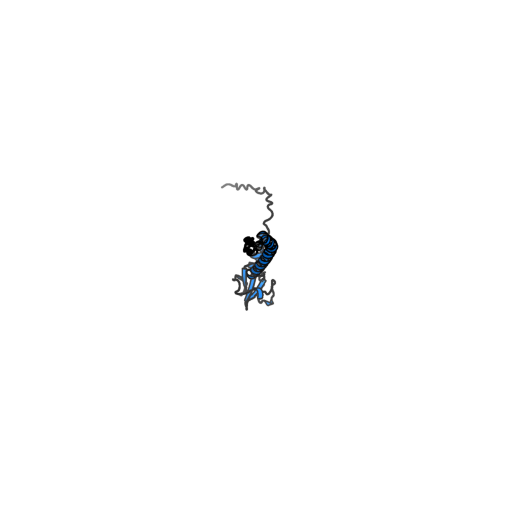1 99 ? -4.341 -11.616 1.991 1.00 84.56 99 PRO A CA 1
ATOM 790 C C . PRO A 1 99 ? -3.898 -12.390 0.746 1.00 84.56 99 PRO A C 1
ATOM 792 O O . PRO A 1 99 ? -3.193 -11.858 -0.112 1.00 84.56 99 PRO A O 1
ATOM 795 N N . GLU A 1 100 ? -4.339 -13.640 0.615 1.00 80.50 100 GLU A N 1
ATOM 796 C CA . GLU A 1 100 ? -4.066 -14.425 -0.588 1.00 80.50 100 GLU A CA 1
ATOM 797 C C . GLU A 1 100 ? -4.830 -13.868 -1.802 1.00 80.50 100 GLU A C 1
ATOM 799 O O . GLU A 1 100 ? -6.021 -13.562 -1.726 1.00 80.50 100 GLU A O 1
ATOM 804 N N . GLY A 1 101 ? -4.157 -13.799 -2.954 1.00 75.06 101 GLY A N 1
ATOM 805 C CA . GLY A 1 101 ? -4.759 -13.405 -4.230 1.00 75.06 101 GLY A CA 1
ATOM 806 C C . GLY A 1 101 ? -4.443 -11.974 -4.665 1.00 75.06 101 GLY A C 1
ATOM 807 O O . GLY A 1 101 ? -3.557 -11.311 -4.131 1.00 75.06 101 GLY A O 1
ATOM 808 N N . ASN A 1 102 ? -5.141 -11.515 -5.708 1.00 75.44 102 ASN A N 1
ATOM 809 C CA . ASN A 1 102 ? -4.953 -10.173 -6.251 1.00 75.44 102 ASN A CA 1
ATOM 810 C C . ASN A 1 102 ? -5.758 -9.156 -5.427 1.00 75.44 102 ASN A C 1
ATOM 812 O O . ASN A 1 102 ? -6.960 -9.006 -5.631 1.00 75.44 102 ASN A O 1
ATOM 816 N N . VAL A 1 103 ? -5.102 -8.504 -4.466 1.00 78.44 103 VAL A N 1
ATOM 817 C CA . VAL A 1 103 ? -5.743 -7.593 -3.500 1.00 78.44 103 VAL A CA 1
ATOM 818 C C . VAL A 1 103 ? -6.189 -6.260 -4.106 1.00 78.44 103 VAL A C 1
ATOM 820 O O . VAL A 1 103 ? -7.077 -5.613 -3.556 1.00 78.44 103 VAL A O 1
ATOM 823 N N . ASP A 1 104 ? -5.624 -5.854 -5.245 1.00 74.81 104 ASP A N 1
ATOM 824 C CA . ASP A 1 104 ? -5.873 -4.531 -5.836 1.00 74.81 104 ASP A CA 1
ATOM 825 C C . ASP A 1 104 ? -7.333 -4.321 -6.260 1.00 74.81 104 ASP A C 1
ATOM 827 O O . ASP A 1 104 ? -7.850 -3.205 -6.162 1.00 74.81 104 ASP A O 1
ATOM 831 N N . ASP A 1 105 ? -8.021 -5.396 -6.652 1.00 80.88 105 ASP A N 1
ATOM 832 C CA . ASP A 1 105 ? -9.436 -5.363 -7.043 1.00 80.88 105 ASP A CA 1
ATOM 833 C C . ASP A 1 105 ? -10.378 -5.132 -5.845 1.00 80.88 105 ASP A C 1
ATOM 835 O O . ASP A 1 105 ? -11.543 -4.774 -6.021 1.00 80.88 105 ASP A O 1
ATOM 839 N N . TYR A 1 106 ? -9.872 -5.308 -4.622 1.00 88.25 106 TYR A N 1
ATOM 840 C CA . TYR A 1 106 ? -10.636 -5.256 -3.376 1.00 88.25 106 TYR A CA 1
ATOM 841 C C . TYR A 1 106 ? -10.422 -3.960 -2.584 1.00 88.25 106 TYR A C 1
ATOM 843 O O . TYR A 1 106 ? -10.836 -3.863 -1.426 1.00 88.25 106 TYR A O 1
ATOM 851 N N . TYR A 1 107 ? -9.764 -2.965 -3.182 1.00 90.94 107 TYR A N 1
ATOM 852 C CA . TYR A 1 107 ? -9.498 -1.683 -2.539 1.00 90.94 107 TYR A CA 1
ATOM 853 C C 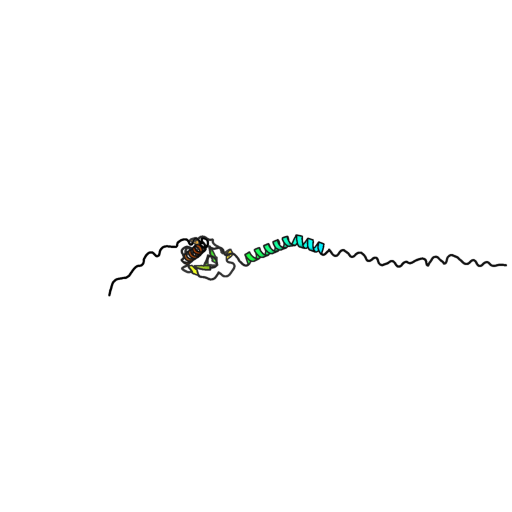. TYR A 1 107 ? -10.789 -0.885 -2.318 1.00 90.94 107 TYR A C 1
ATOM 855 O O . TYR A 1 107 ? -11.465 -0.490 -3.269 1.00 90.94 107 TYR A O 1
ATOM 863 N N . LEU A 1 108 ? -11.103 -0.597 -1.055 1.00 91.19 108 LEU A N 1
ATOM 864 C CA . LEU A 1 108 ? -12.264 0.208 -0.673 1.00 91.19 108 LEU A CA 1
ATOM 865 C C . LEU A 1 108 ? -11.953 1.707 -0.685 1.00 91.19 108 LEU A C 1
ATOM 867 O O . LEU A 1 108 ? -12.809 2.524 -1.024 1.00 91.19 108 LEU A O 1
ATOM 871 N N . GLY A 1 109 ? -10.730 2.078 -0.312 1.00 90.19 109 GLY A N 1
ATOM 872 C CA . GLY A 1 109 ? -10.314 3.473 -0.214 1.00 90.19 109 GLY A CA 1
ATOM 873 C C . GLY A 1 109 ? -9.340 3.723 0.929 1.00 90.19 109 GLY A C 1
ATOM 874 O O . GLY A 1 109 ? -9.135 2.885 1.802 1.00 90.19 109 GLY A O 1
ATOM 875 N N . SER A 1 110 ? -8.744 4.912 0.944 1.00 90.38 110 SER A N 1
ATOM 876 C CA . SER A 1 110 ? -7.805 5.327 1.991 1.00 90.38 110 SER A CA 1
ATOM 877 C C . SER A 1 110 ? -8.498 5.758 3.280 1.00 90.38 110 SER A C 1
ATOM 879 O O . SER A 1 110 ? -7.898 5.709 4.344 1.00 90.38 110 SER A O 1
ATOM 881 N N . SER A 1 111 ? -9.745 6.217 3.186 1.00 91.50 111 SER A N 1
ATOM 882 C CA . SER A 1 111 ? -10.466 6.829 4.300 1.00 91.50 111 SER A CA 1
ATOM 883 C C . SER A 1 111 ? -11.436 5.850 4.945 1.00 91.50 111 SER A C 1
ATOM 885 O O . SER A 1 111 ? -12.089 5.057 4.264 1.00 91.50 111 SER A O 1
ATOM 887 N N . TYR A 1 112 ? -11.557 5.956 6.267 1.00 92.88 112 TYR A N 1
ATOM 888 C CA . TYR A 1 112 ? -12.512 5.181 7.043 1.00 92.88 112 TYR A CA 1
ATOM 889 C C . TYR A 1 112 ? -13.959 5.520 6.665 1.00 92.88 112 T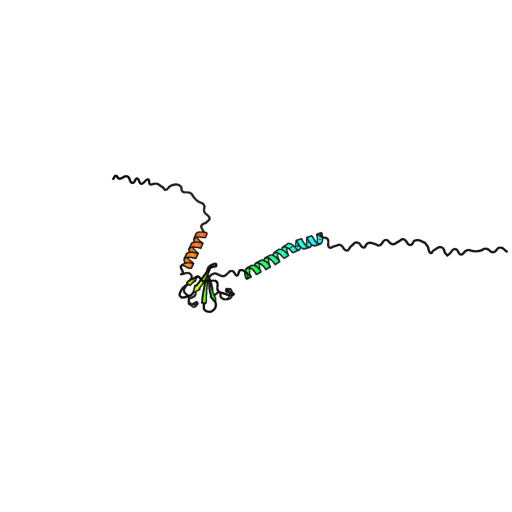YR A C 1
ATOM 891 O O . TYR A 1 112 ? -14.328 6.688 6.518 1.00 92.88 112 TYR A O 1
ATOM 899 N N . SER A 1 113 ? -14.794 4.485 6.585 1.00 92.69 113 SER A N 1
ATOM 900 C CA . SER A 1 113 ? -16.245 4.600 6.494 1.00 92.69 113 SER A CA 1
ATOM 901 C C . SER A 1 113 ? -16.897 3.693 7.530 1.00 92.69 113 SER A C 1
ATOM 903 O O . SER A 1 113 ? -16.531 2.528 7.668 1.00 92.69 113 SER A O 1
ATOM 905 N N . GLN A 1 114 ? -17.946 4.190 8.189 1.00 91.25 114 GLN A N 1
ATOM 906 C CA . GLN A 1 114 ? -18.764 3.378 9.100 1.00 91.25 114 GLN A CA 1
ATOM 907 C C . GLN A 1 114 ? -19.402 2.169 8.398 1.00 91.25 114 GLN A C 1
ATOM 909 O O . GLN A 1 114 ? -19.717 1.175 9.047 1.00 91.25 114 GLN A O 1
ATOM 914 N N . SER A 1 115 ? -19.578 2.227 7.073 1.00 91.56 115 SER A N 1
ATOM 915 C CA . SER A 1 115 ? -20.140 1.122 6.291 1.00 91.56 115 SER A CA 1
ATOM 916 C C . SER A 1 115 ? -19.234 -0.108 6.217 1.00 91.56 115 SER A C 1
ATOM 918 O O . SER A 1 115 ? -19.711 -1.158 5.801 1.00 91.56 115 SER A O 1
ATOM 920 N N . TYR A 1 116 ? -17.953 0.002 6.583 1.00 90.44 116 TYR A N 1
ATOM 921 C CA . TYR A 1 116 ? -17.019 -1.129 6.548 1.00 90.44 116 TYR A CA 1
ATOM 922 C C . TYR A 1 116 ? -17.234 -2.109 7.707 1.00 90.44 116 TYR A C 1
ATOM 924 O O . TYR A 1 116 ? -16.714 -3.216 7.663 1.00 90.44 116 TYR A O 1
ATOM 932 N N . GLY A 1 117 ? -18.004 -1.727 8.736 1.00 88.94 117 GLY A N 1
ATOM 933 C CA . GLY A 1 117 ? -18.261 -2.595 9.889 1.00 88.94 117 GLY A CA 1
ATOM 934 C C . GLY A 1 117 ? -17.047 -2.785 10.803 1.00 88.94 117 GLY A C 1
ATOM 935 O O . GLY A 1 117 ? -17.013 -3.740 11.572 1.00 88.94 117 GLY A O 1
ATOM 936 N N . THR A 1 118 ? -16.066 -1.882 10.727 1.00 91.69 118 THR A N 1
ATOM 937 C CA . THR A 1 118 ? -14.840 -1.897 11.537 1.00 91.69 118 THR A CA 1
ATOM 938 C C . THR A 1 118 ? -14.722 -0.643 12.400 1.00 91.69 118 THR A C 1
ATOM 940 O O . THR A 1 118 ? -15.509 0.293 12.270 1.00 91.69 118 THR A O 1
ATOM 943 N N . SER A 1 119 ? -13.698 -0.577 13.255 1.00 93.25 119 SER A N 1
ATOM 944 C CA . SER A 1 119 ? -13.225 0.694 13.821 1.00 93.25 119 SER A CA 1
ATOM 945 C C . SER A 1 119 ? -12.244 1.389 12.866 1.00 93.25 119 SER A C 1
ATOM 947 O O . SER A 1 119 ? -11.696 0.759 11.958 1.00 93.25 119 SER A O 1
ATOM 949 N N . ASN A 1 120 ? -12.009 2.691 13.059 1.00 94.50 120 ASN A N 1
ATOM 950 C CA . ASN A 1 120 ? -11.001 3.423 12.288 1.00 94.50 120 ASN A CA 1
ATOM 951 C C . ASN A 1 120 ? -9.593 2.919 12.642 1.00 94.50 120 ASN A C 1
ATOM 953 O O . ASN A 1 120 ? -9.193 3.000 13.804 1.00 94.50 120 ASN A O 1
ATOM 957 N N . PHE A 1 121 ? -8.848 2.439 11.643 1.00 94.50 121 PHE A N 1
ATOM 958 C CA . PHE A 1 121 ? -7.467 1.986 11.805 1.00 94.50 121 PHE A CA 1
ATOM 959 C C . PHE A 1 121 ? -6.543 3.107 12.294 1.00 94.50 121 PHE A C 1
ATOM 961 O O . PHE A 1 121 ? -5.649 2.867 13.100 1.00 94.50 121 PHE A O 1
ATOM 968 N N . GLU A 1 122 ? -6.774 4.346 11.859 1.00 92.19 122 GLU A N 1
ATOM 969 C CA . GLU A 1 122 ? -5.927 5.489 12.229 1.00 92.19 122 GLU A CA 1
ATOM 970 C C . GLU A 1 122 ? -5.992 5.831 13.729 1.00 92.19 122 GLU A C 1
ATOM 972 O O . GLU A 1 122 ? -5.137 6.547 14.232 1.00 92.19 122 GLU A O 1
ATOM 977 N N . ASN A 1 123 ? -6.970 5.282 14.460 1.00 93.88 123 ASN A N 1
ATOM 978 C CA . ASN A 1 123 ? -7.086 5.418 15.914 1.00 93.88 123 ASN A CA 1
ATOM 979 C C . ASN A 1 123 ? -6.368 4.284 16.675 1.00 93.88 123 ASN A C 1
ATOM 981 O O . ASN A 1 123 ? -6.617 4.089 17.866 1.00 93.88 123 ASN A O 1
ATOM 985 N N . THR A 1 124 ? -5.567 3.466 15.989 1.00 93.38 124 THR A N 1
ATOM 986 C CA . THR A 1 124 ? -4.840 2.350 16.603 1.00 93.38 124 THR A CA 1
ATOM 987 C C . THR A 1 124 ? -3.422 2.763 16.996 1.00 93.38 124 THR A C 1
ATOM 989 O O . THR A 1 124 ? -2.815 3.589 16.310 1.00 93.38 124 THR A O 1
ATOM 992 N N . PRO A 1 125 ? -2.835 2.126 18.028 1.00 91.81 125 PRO A N 1
ATOM 993 C CA . PRO A 1 125 ? -1.433 2.344 18.383 1.00 91.81 125 PRO A CA 1
ATOM 994 C C . PRO A 1 125 ? -0.462 2.072 17.226 1.00 91.81 125 PRO A C 1
ATOM 996 O O . PRO A 1 125 ? 0.559 2.738 17.125 1.00 91.81 125 PRO A O 1
ATOM 999 N N . TYR A 1 126 ? -0.800 1.144 16.321 1.00 91.19 126 TYR A N 1
ATOM 1000 C CA . TYR A 1 126 ? 0.010 0.840 15.137 1.00 91.19 126 TYR A CA 1
ATOM 1001 C C . TYR A 1 126 ? 0.168 2.046 14.209 1.00 91.19 126 TYR A C 1
ATOM 1003 O O . TYR A 1 126 ? 1.234 2.264 13.641 1.00 91.19 126 TYR A O 1
ATOM 1011 N N . TYR A 1 127 ? -0.897 2.832 14.044 1.00 90.56 127 TYR A N 1
ATOM 1012 C CA . TYR A 1 127 ? -0.844 4.030 13.216 1.00 90.56 127 TYR A CA 1
ATOM 1013 C C . TYR A 1 127 ? -0.072 5.158 13.907 1.00 90.56 127 TYR A C 1
ATOM 1015 O O . TYR A 1 127 ? 0.698 5.856 13.255 1.00 90.56 127 TYR A O 1
ATOM 1023 N N . GLU A 1 128 ? -0.227 5.308 15.226 1.00 90.31 128 GLU A N 1
ATOM 1024 C CA . GLU A 1 128 ? 0.550 6.275 16.012 1.00 90.31 128 GLU A CA 1
ATOM 1025 C C . GLU A 1 128 ? 2.055 5.973 15.985 1.00 90.31 128 GLU A C 1
ATOM 1027 O O . GLU A 1 128 ? 2.862 6.890 15.860 1.00 90.31 128 GLU A O 1
ATOM 1032 N N . GLU A 1 129 ? 2.439 4.701 16.096 1.00 88.31 129 GLU A N 1
ATOM 1033 C CA . GLU A 1 129 ? 3.832 4.252 15.998 1.00 88.31 129 GLU A CA 1
ATOM 1034 C C . GLU A 1 129 ? 4.414 4.543 14.611 1.00 88.31 129 GLU A C 1
ATOM 1036 O O . GLU A 1 129 ? 5.463 5.173 14.511 1.00 88.31 129 GLU A O 1
ATOM 1041 N N . TYR A 1 130 ? 3.674 4.215 13.549 1.00 87.38 130 TYR A N 1
ATOM 1042 C CA . TYR A 1 130 ? 4.062 4.549 12.178 1.00 87.38 130 TYR A CA 1
ATOM 1043 C C . TYR A 1 130 ? 4.276 6.055 11.960 1.00 87.38 130 TYR A C 1
ATOM 1045 O O . TYR A 1 130 ? 5.184 6.454 11.231 1.00 87.38 130 TYR A O 1
ATOM 1053 N N . LEU A 1 131 ? 3.445 6.910 12.567 1.00 87.94 131 LEU A N 1
ATOM 1054 C CA . LEU A 1 131 ? 3.631 8.359 12.477 1.00 87.94 131 LEU A CA 1
ATOM 1055 C C . LEU A 1 131 ? 4.919 8.810 13.173 1.00 87.94 131 LEU A C 1
ATOM 1057 O O . LEU A 1 131 ? 5.643 9.612 12.594 1.00 87.94 131 LEU A O 1
ATOM 1061 N N . LYS A 1 132 ? 5.237 8.261 14.351 1.00 85.94 132 LYS A N 1
ATOM 1062 C CA . LYS A 1 132 ? 6.484 8.576 15.072 1.00 85.94 132 LYS A CA 1
ATOM 1063 C C . LYS A 1 132 ? 7.719 8.165 14.277 1.00 85.94 132 LYS A C 1
ATOM 1065 O O . LYS A 1 132 ? 8.608 8.979 14.077 1.00 85.94 132 LYS A O 1
ATOM 1070 N N . GLU A 1 133 ? 7.736 6.942 13.749 1.00 81.31 133 GLU A N 1
ATOM 1071 C CA . GLU A 1 133 ? 8.838 6.460 12.903 1.00 81.31 133 GLU A CA 1
ATOM 1072 C C . GLU A 1 133 ? 9.034 7.324 11.652 1.00 81.31 133 GLU A C 1
ATOM 1074 O O . GLU A 1 133 ? 10.152 7.480 11.155 1.00 81.31 133 GLU A O 1
ATOM 1079 N N . LYS A 1 134 ? 7.942 7.879 11.121 1.00 77.12 134 LYS A N 1
ATOM 1080 C CA . LYS A 1 134 ? 7.994 8.767 9.967 1.00 77.12 134 LYS A CA 1
ATOM 1081 C C . LYS A 1 134 ? 8.503 10.163 10.330 1.00 77.12 134 LYS A C 1
ATOM 1083 O O . LYS A 1 134 ? 9.301 10.706 9.579 1.00 77.12 134 LYS A O 1
ATOM 1088 N N . GLU A 1 135 ? 8.059 10.721 11.453 1.00 70.25 135 GLU A N 1
ATOM 1089 C CA . GLU A 1 135 ? 8.512 12.027 11.951 1.00 70.25 135 GLU A CA 1
ATOM 1090 C C . GLU A 1 135 ? 9.999 12.010 12.335 1.00 70.25 135 GLU A C 1
ATOM 1092 O O . GLU A 1 135 ? 10.715 12.964 12.039 1.00 70.25 135 GLU A O 1
ATOM 1097 N N . ASP A 1 136 ? 10.490 10.910 12.910 1.00 59.28 136 ASP A N 1
ATOM 1098 C CA . ASP A 1 136 ? 11.903 10.769 13.281 1.00 59.28 136 ASP A CA 1
ATOM 1099 C C . ASP A 1 136 ? 12.833 10.636 12.056 1.00 59.28 136 ASP A C 1
ATOM 1101 O O . ASP A 1 136 ? 13.997 11.021 12.128 1.00 59.28 136 ASP A O 1
ATOM 1105 N N . ASN A 1 137 ? 12.331 10.148 10.913 1.00 54.81 137 ASN A N 1
ATOM 1106 C CA . ASN A 1 137 ? 13.105 10.051 9.663 1.00 54.81 137 ASN A CA 1
ATOM 1107 C C . ASN A 1 137 ? 13.205 11.374 8.880 1.00 54.81 137 ASN A C 1
ATOM 1109 O O . ASN A 1 137 ? 14.014 11.459 7.958 1.00 54.81 137 ASN A O 1
ATOM 1113 N N . ASP A 1 138 ? 12.411 12.393 9.223 1.00 50.53 138 ASP A N 1
ATOM 1114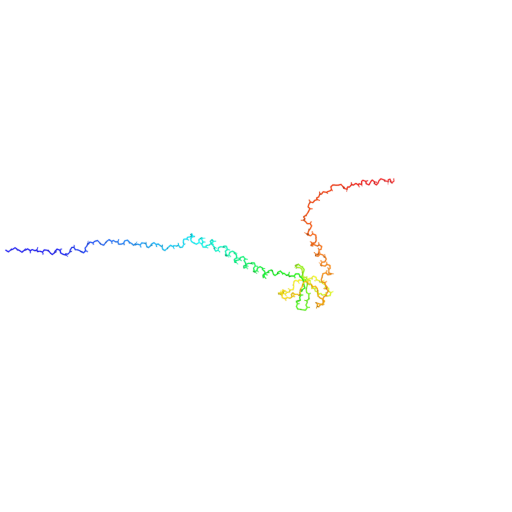 C CA . ASP A 1 138 ? 12.441 13.705 8.557 1.00 50.53 138 ASP A CA 1
ATOM 1115 C C . ASP A 1 138 ? 13.432 14.692 9.236 1.00 50.53 138 ASP A C 1
ATOM 1117 O O . ASP A 1 138 ? 13.539 15.840 8.808 1.00 50.53 138 ASP A O 1
ATOM 1121 N N . ASN A 1 139 ? 14.181 14.253 10.263 1.00 44.06 139 ASN A N 1
ATOM 1122 C CA . ASN A 1 139 ? 15.119 15.066 11.062 1.00 44.06 139 ASN A CA 1
ATOM 1123 C C . ASN A 1 139 ? 16.613 14.722 10.854 1.00 44.06 139 ASN A C 1
ATOM 1125 O O . ASN A 1 139 ? 17.424 14.935 11.752 1.00 44.06 139 ASN A O 1
ATOM 1129 N N . ASP A 1 140 ? 17.001 14.234 9.676 1.00 48.19 140 ASP A N 1
ATOM 1130 C CA . ASP A 1 140 ? 18.412 14.049 9.297 1.00 48.19 140 ASP A CA 1
ATOM 1131 C C . ASP A 1 140 ? 18.815 15.053 8.204 1.00 48.19 140 ASP A C 1
ATOM 1133 O O . ASP A 1 140 ? 19.143 14.673 7.088 1.00 48.19 140 ASP A O 1
ATOM 1137 N N . ASP A 1 141 ? 18.764 16.348 8.517 1.00 45.69 141 ASP A N 1
ATOM 1138 C CA . ASP A 1 141 ? 19.500 17.403 7.806 1.00 45.69 141 ASP A CA 1
ATOM 1139 C C . ASP A 1 141 ? 19.472 18.677 8.668 1.00 45.69 141 ASP A C 1
ATOM 1141 O O . ASP A 1 141 ? 18.655 19.550 8.426 1.00 45.69 141 ASP A O 1
ATOM 1145 N N . ASP A 1 142 ? 20.308 18.749 9.712 1.00 44.69 142 ASP A N 1
ATOM 1146 C CA . ASP A 1 142 ? 20.853 20.005 10.268 1.00 44.69 142 ASP A CA 1
ATOM 1147 C C . ASP A 1 142 ? 21.949 19.668 11.303 1.00 44.69 142 ASP A C 1
ATOM 1149 O O . ASP A 1 142 ? 21.726 19.548 12.510 1.00 44.69 142 ASP A O 1
ATOM 1153 N N . TYR A 1 143 ? 23.181 19.478 10.819 1.00 48.00 143 TYR A N 1
ATOM 1154 C CA . TYR A 1 143 ? 24.380 19.442 11.663 1.00 48.00 143 TYR A CA 1
ATOM 1155 C C . TYR A 1 143 ? 24.754 20.860 12.127 1.00 48.00 143 TYR A C 1
ATOM 1157 O O . TYR A 1 143 ? 25.769 21.398 11.691 1.00 48.00 143 TYR A O 1
ATOM 1165 N N . ASP A 1 144 ? 23.989 21.421 13.061 1.00 51.53 144 ASP A N 1
ATOM 1166 C CA . ASP A 1 144 ? 24.341 22.661 13.766 1.00 51.53 144 ASP A CA 1
ATOM 1167 C C . ASP A 1 144 ? 24.634 22.345 15.243 1.00 51.53 144 ASP A C 1
ATOM 1169 O O . ASP A 1 144 ? 23.854 22.626 16.153 1.00 51.53 144 ASP A O 1
ATOM 1173 N N . TYR A 1 145 ? 25.781 21.702 15.493 1.00 44.44 145 TYR A N 1
ATOM 1174 C CA . TYR A 1 145 ? 26.267 21.406 16.846 1.00 44.44 145 TYR A CA 1
ATOM 1175 C C . TYR A 1 145 ? 27.081 22.585 17.403 1.00 44.44 145 TYR A C 1
ATOM 1177 O O . TYR A 1 145 ? 28.288 22.487 17.610 1.00 44.44 145 TYR A O 1
ATOM 1185 N N . ASP A 1 146 ? 26.393 23.692 17.675 1.00 52.97 146 ASP A N 1
ATOM 1186 C CA . ASP A 1 146 ? 26.937 24.842 18.399 1.00 52.97 146 ASP A CA 1
ATOM 1187 C C . ASP A 1 146 ? 26.239 24.972 19.763 1.00 52.97 146 ASP A C 1
ATOM 1189 O O . ASP A 1 146 ? 25.245 25.684 19.866 1.00 52.97 146 ASP A O 1
ATOM 1193 N N . PHE A 1 147 ? 26.755 24.321 20.818 1.00 41.53 147 PHE A N 1
ATOM 1194 C CA . PHE A 1 147 ? 26.787 24.903 22.174 1.00 41.53 147 PHE A CA 1
ATOM 1195 C C . PHE A 1 147 ? 27.638 24.062 23.140 1.00 41.53 147 PHE A C 1
ATOM 1197 O O . PHE A 1 147 ? 27.153 23.184 23.856 1.00 41.53 147 PHE A O 1
ATOM 1204 N N . ASP A 1 148 ? 28.922 24.401 23.223 1.00 49.94 148 ASP A N 1
ATOM 1205 C CA . ASP A 1 148 ? 29.623 24.336 24.499 1.00 49.94 148 ASP A CA 1
ATOM 1206 C C . ASP A 1 148 ? 28.857 25.198 25.522 1.00 49.94 148 ASP A C 1
ATOM 1208 O O . ASP A 1 148 ? 28.439 26.309 25.193 1.00 49.94 148 ASP A O 1
ATOM 1212 N N . THR A 1 149 ? 28.818 24.765 26.788 1.00 51.78 149 THR A N 1
ATOM 1213 C CA . THR A 1 149 ? 28.530 25.576 28.001 1.00 51.78 149 THR A CA 1
ATOM 1214 C C . THR A 1 149 ? 27.146 25.433 28.662 1.00 51.78 149 THR A C 1
ATOM 1216 O O . THR A 1 149 ? 26.398 26.394 28.804 1.00 51.78 149 THR A O 1
ATOM 1219 N N . TRP A 1 150 ? 26.873 24.271 29.258 1.00 55.81 150 TRP A N 1
ATOM 1220 C CA . TRP A 1 150 ? 26.210 24.190 30.571 1.00 55.81 150 TRP A CA 1
ATOM 1221 C C . TRP A 1 150 ? 26.651 22.887 31.230 1.00 55.81 150 TRP A C 1
ATOM 1223 O O . TRP A 1 150 ? 25.968 21.875 31.153 1.00 55.81 150 TRP A O 1
ATOM 1233 N N . ASP A 1 151 ? 27.782 22.924 31.924 1.00 53.97 151 ASP A N 1
ATOM 1234 C CA . ASP A 1 151 ? 27.884 22.203 33.192 1.00 53.97 151 ASP A CA 1
ATOM 1235 C C . ASP A 1 151 ? 28.483 23.170 34.211 1.00 53.97 151 ASP A C 1
ATOM 1237 O O . ASP A 1 151 ? 29.665 23.167 34.545 1.00 53.97 151 ASP A O 1
ATOM 1241 N N . ALA A 1 152 ? 27.653 24.151 34.562 1.00 43.09 152 ALA A N 1
ATOM 1242 C CA . ALA A 1 152 ? 27.863 24.994 35.718 1.00 43.09 152 ALA A CA 1
ATOM 1243 C C . ALA A 1 152 ? 27.173 24.304 36.892 1.00 43.09 152 ALA A C 1
ATOM 1245 O O . ALA A 1 152 ? 25.944 24.324 36.983 1.00 43.09 152 ALA A O 1
ATOM 1246 N N . GLY A 1 153 ? 27.962 23.725 37.792 1.00 43.22 153 GLY A N 1
ATOM 1247 C CA . GLY A 1 153 ? 27.436 23.294 39.076 1.00 43.22 153 GLY A CA 1
ATOM 1248 C C . GLY A 1 153 ? 28.237 22.203 39.756 1.00 43.22 153 GLY A C 1
ATOM 1249 O O . GLY A 1 153 ? 27.670 21.152 40.043 1.00 43.22 153 GLY A O 1
ATOM 1250 N N . ASP A 1 154 ? 29.502 22.489 40.082 1.00 52.66 154 ASP A N 1
ATOM 1251 C CA . ASP A 1 154 ? 30.189 21.867 41.218 1.00 52.66 154 ASP A CA 1
ATOM 1252 C C . ASP A 1 154 ? 29.255 21.927 42.436 1.00 52.66 154 ASP A C 1
ATOM 1254 O O . ASP A 1 154 ? 29.094 22.959 43.090 1.00 52.66 154 ASP A O 1
ATOM 1258 N N . THR A 1 155 ? 28.551 20.826 42.684 1.00 50.69 155 THR A N 1
ATOM 1259 C CA . THR A 1 155 ? 27.750 20.648 43.889 1.00 50.69 155 THR A CA 1
ATOM 1260 C C . THR A 1 155 ? 28.612 19.860 44.856 1.00 50.69 155 THR A C 1
ATOM 1262 O O . THR A 1 155 ? 28.580 18.629 44.883 1.00 50.69 155 THR A O 1
ATOM 1265 N N . ASP A 1 156 ? 29.415 20.598 45.619 1.00 57.09 156 ASP A N 1
ATOM 1266 C CA . ASP A 1 156 ? 30.149 20.093 46.770 1.00 57.09 156 ASP A CA 1
ATOM 1267 C C . ASP A 1 156 ? 29.141 19.592 47.815 1.00 57.09 156 ASP A C 1
ATOM 1269 O O . ASP A 1 156 ? 28.464 20.371 48.488 1.00 57.09 156 ASP A O 1
ATOM 1273 N N . TRP A 1 157 ? 29.029 18.270 47.959 1.00 61.62 157 TRP A N 1
ATOM 1274 C CA . TRP A 1 157 ? 28.320 17.622 49.068 1.00 61.62 157 TRP A CA 1
ATOM 1275 C C . TRP A 1 157 ? 29.216 17.560 50.310 1.00 61.62 157 TRP A C 1
ATOM 1277 O O . TRP A 1 157 ? 29.394 16.504 50.918 1.00 61.62 157 TRP A O 1
ATOM 1287 N N . ASP A 1 158 ? 29.791 18.704 50.675 1.00 55.31 158 ASP A N 1
ATOM 1288 C CA . ASP A 1 158 ? 30.518 18.865 51.926 1.00 55.31 158 ASP A CA 1
ATOM 1289 C C . ASP A 1 158 ? 29.501 19.061 53.052 1.00 55.31 158 ASP A C 1
ATOM 1291 O O . ASP A 1 158 ? 28.887 20.121 53.185 1.00 55.31 158 ASP A O 1
ATOM 1295 N N . SER A 1 1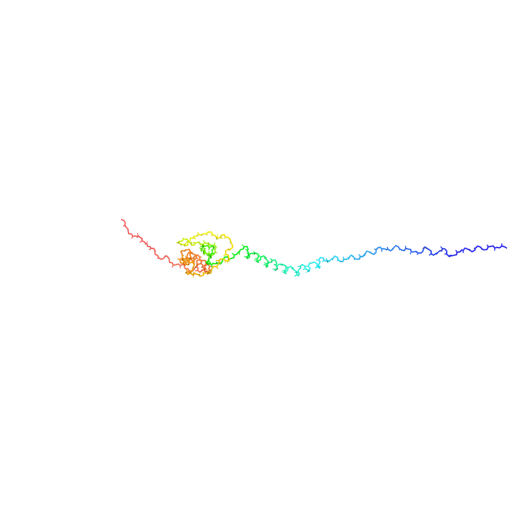59 ? 29.292 18.012 53.846 1.00 47.94 159 SER A N 1
ATOM 1296 C CA . SER A 1 159 ? 28.838 18.095 55.239 1.00 47.94 159 SER A CA 1
ATOM 1297 C C . SER A 1 159 ? 29.065 16.749 55.932 1.00 47.94 159 SER A C 1
ATOM 1299 O O . SER A 1 159 ? 28.215 15.862 55.895 1.00 47.94 159 SER A O 1
ATOM 1301 N N . ASP A 1 160 ? 30.265 16.624 56.496 1.00 61.47 160 ASP A N 1
ATOM 1302 C CA . ASP A 1 160 ? 30.622 16.065 57.807 1.00 61.47 160 ASP A CA 1
ATOM 1303 C C . ASP A 1 160 ? 29.772 14.917 58.401 1.00 61.47 160 ASP A C 1
ATOM 1305 O O . ASP A 1 160 ? 28.586 15.064 58.706 1.00 61.47 160 ASP A O 1
ATOM 1309 N N . TRP A 1 161 ? 30.456 13.795 58.666 1.00 58.12 161 TRP A N 1
ATOM 1310 C CA . TRP A 1 161 ? 30.040 12.687 59.539 1.00 58.12 161 TRP A CA 1
ATOM 1311 C C . TRP A 1 161 ? 30.580 12.852 60.964 1.00 58.12 161 TRP A C 1
ATOM 1313 O O . TRP A 1 161 ? 31.701 13.387 61.122 1.00 58.12 161 TRP A O 1
#

Foldseek 3Di:
DDDDDDDDPPPPDPDPDPDPDDPPPDPPDPPCDVVNVVVVCVVCVVVVCVVVVVVVVVVCCVVDVQDDAAWFCDDPWIWGDDRNWIWTADVDTDTDDDDPDDGPVGGPDNDDDVVNVGDGPCPDVVVVVVVVVVVVVVPPPDPPPDDDDPPPDPPPPDDDD

Sequence (161 aa):
LRKERYGNPYEESAYRSAEPKEPSILPGTPMSSLAGIANFIKEHIALSVFVFGLAAYLILQVIFPSQKRGYYQVGDAIYYCLSDSWYLYDDGWVVSTMPEGNVDDYYLGSSYSQSYGTSNFENTPYYEEYLKEKEDNDNDDDYDYDFDTWDAGDTDWDSDW

Radius of gyration: 46.71 Å; chains: 1; bounding box: 73×56×181 Å

Secondary structure (DSSP, 8-state):
--------TTS-SS-S-----------------HHHHHHHHHHHHHHHHHHHHHHHHHHHHHHS--PPSEEEEETTEEEEEETTEEEEESSSEEEEPPPSS-GGGGEEESS--GGGSS--GGGSHHHHHHHHHHHHTT-----------------------

pLDDT: mean 72.84, std 18.49, range [41.53, 95.69]